Protein AF-A0A7C3SF13-F1 (afdb_monomer)

Structure (mmCIF, N/CA/C/O backbone):
data_AF-A0A7C3SF13-F1
#
_entry.id   AF-A0A7C3SF13-F1
#
loop_
_atom_site.group_PDB
_atom_site.id
_atom_site.type_symbol
_atom_site.label_atom_id
_atom_site.label_alt_id
_atom_site.label_comp_id
_atom_site.label_asym_id
_atom_site.label_entity_id
_atom_site.label_seq_id
_atom_site.pdbx_PDB_ins_code
_atom_site.Cartn_x
_atom_site.Cartn_y
_atom_site.Cartn_z
_atom_site.occupancy
_atom_site.B_iso_or_equiv
_atom_site.auth_seq_id
_atom_site.auth_comp_id
_atom_site.auth_asym_id
_atom_site.auth_atom_id
_atom_site.pdbx_PDB_model_num
ATOM 1 N N . MET A 1 1 ? 0.466 -15.982 2.103 1.00 51.53 1 MET A N 1
ATOM 2 C CA . MET A 1 1 ? 1.184 -15.463 0.912 1.00 51.53 1 MET A CA 1
ATOM 3 C C . MET A 1 1 ? 2.532 -14.894 1.339 1.00 51.53 1 MET A C 1
ATOM 5 O O . MET A 1 1 ? 2.548 -13.997 2.172 1.00 51.53 1 MET A O 1
ATOM 9 N N . LYS A 1 2 ? 3.653 -15.410 0.817 1.00 59.81 2 LYS A N 1
ATOM 10 C CA . LYS A 1 2 ? 4.978 -14.801 1.033 1.00 59.81 2 LYS A CA 1
ATOM 11 C C . LYS A 1 2 ? 5.136 -13.621 0.065 1.00 59.81 2 LYS A C 1
ATOM 13 O O . LYS A 1 2 ? 5.087 -13.817 -1.144 1.00 59.81 2 LYS A O 1
ATOM 18 N N . ILE A 1 3 ? 5.268 -12.411 0.601 1.00 72.94 3 ILE A N 1
ATOM 19 C CA . ILE A 1 3 ? 5.637 -11.210 -0.165 1.00 72.94 3 ILE A CA 1
ATOM 20 C C . ILE A 1 3 ? 7.159 -11.206 -0.307 1.00 72.94 3 ILE A C 1
ATOM 22 O O . ILE A 1 3 ? 7.845 -11.447 0.692 1.00 72.94 3 ILE A O 1
ATOM 26 N N . SER A 1 4 ? 7.674 -10.954 -1.514 1.00 84.12 4 SER A N 1
ATOM 27 C CA . SER A 1 4 ? 9.120 -10.904 -1.755 1.00 84.12 4 SER A CA 1
ATOM 28 C C . SER A 1 4 ? 9.775 -9.787 -0.941 1.00 84.12 4 SER A C 1
ATOM 30 O O . SER A 1 4 ? 9.171 -8.742 -0.675 1.00 84.12 4 SER A O 1
ATOM 32 N N . ASP A 1 5 ? 11.021 -9.997 -0.527 1.00 86.81 5 ASP A N 1
ATOM 33 C CA . ASP A 1 5 ? 11.736 -9.002 0.272 1.00 86.81 5 ASP A CA 1
ATOM 34 C C . ASP A 1 5 ? 11.996 -7.711 -0.511 1.00 86.81 5 ASP A C 1
ATOM 36 O O . ASP A 1 5 ? 11.933 -6.626 0.063 1.00 86.81 5 ASP A O 1
ATOM 40 N N . GLU A 1 6 ? 12.125 -7.797 -1.835 1.00 87.38 6 GLU A N 1
ATOM 41 C CA . GLU A 1 6 ? 12.201 -6.636 -2.727 1.00 87.38 6 GLU A CA 1
ATOM 42 C C . GLU A 1 6 ? 10.984 -5.709 -2.591 1.00 87.38 6 GLU A C 1
ATOM 44 O O . GLU A 1 6 ? 11.136 -4.492 -2.472 1.00 87.38 6 GLU A O 1
ATOM 49 N N . ILE A 1 7 ? 9.769 -6.272 -2.533 1.00 89.12 7 ILE A N 1
ATOM 50 C CA . ILE A 1 7 ? 8.535 -5.494 -2.360 1.00 89.12 7 ILE A CA 1
ATOM 51 C C . ILE A 1 7 ? 8.550 -4.774 -1.011 1.00 89.12 7 ILE A C 1
ATOM 53 O O . ILE A 1 7 ? 8.188 -3.599 -0.938 1.00 89.12 7 ILE A O 1
ATOM 57 N N . LYS A 1 8 ? 9.012 -5.442 0.052 1.00 89.31 8 LYS A N 1
ATOM 58 C CA . LYS A 1 8 ? 9.112 -4.837 1.388 1.00 89.31 8 LYS A CA 1
ATOM 59 C C . LYS A 1 8 ? 10.142 -3.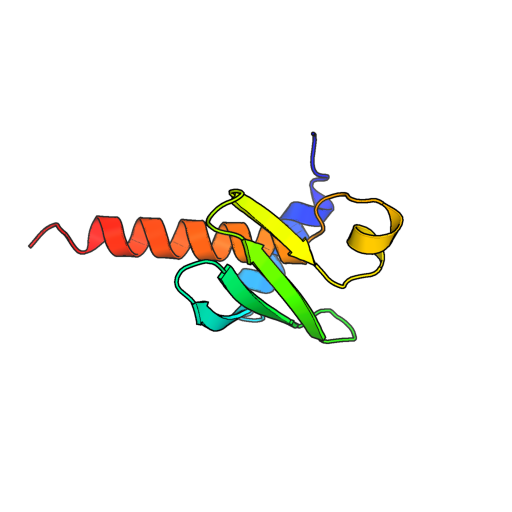711 1.425 1.00 89.31 8 LYS A C 1
ATOM 61 O O . LYS A 1 8 ? 9.893 -2.688 2.061 1.00 89.31 8 LYS A O 1
ATOM 66 N N . ILE A 1 9 ? 11.292 -3.890 0.773 1.00 90.94 9 ILE A N 1
ATOM 67 C CA . ILE A 1 9 ? 12.346 -2.870 0.701 1.00 90.94 9 ILE A CA 1
ATOM 68 C C . ILE A 1 9 ? 11.822 -1.642 -0.047 1.00 90.94 9 ILE A C 1
ATOM 70 O O . ILE A 1 9 ? 11.896 -0.534 0.489 1.00 90.94 9 ILE A O 1
ATOM 74 N N . LYS A 1 10 ? 11.206 -1.835 -1.224 1.00 90.06 10 LYS A N 1
ATOM 75 C CA . LYS A 1 10 ? 10.583 -0.743 -1.988 1.00 90.06 10 LYS A CA 1
ATOM 76 C C . LYS A 1 10 ? 9.497 -0.035 -1.178 1.00 90.06 10 LYS A C 1
ATOM 78 O O . LYS A 1 10 ? 9.512 1.187 -1.083 1.00 90.06 10 LYS A O 1
ATOM 83 N N . ALA A 1 11 ? 8.611 -0.784 -0.524 1.00 92.00 11 ALA A N 1
ATOM 84 C CA . ALA A 1 11 ? 7.552 -0.223 0.312 1.00 92.00 11 ALA A CA 1
ATOM 85 C C . ALA A 1 11 ? 8.094 0.657 1.451 1.00 92.00 11 ALA A C 1
ATOM 87 O O . ALA A 1 11 ? 7.613 1.769 1.669 1.00 92.00 11 ALA A O 1
ATOM 88 N N . LYS A 1 12 ? 9.131 0.190 2.160 1.00 91.75 12 LYS A N 1
ATOM 89 C CA . LYS A 1 12 ? 9.795 0.974 3.212 1.00 91.75 12 LYS A CA 1
ATOM 90 C C . LYS A 1 12 ? 10.438 2.243 2.660 1.00 91.75 12 LYS A C 1
ATOM 92 O O . LYS A 1 12 ? 10.343 3.283 3.305 1.00 91.75 12 LYS A O 1
ATOM 97 N N . LYS A 1 13 ? 11.082 2.160 1.491 1.00 92.88 13 LYS A N 1
ATOM 98 C CA . LYS A 1 13 ? 11.698 3.313 0.824 1.00 92.88 13 LYS A CA 1
ATOM 99 C C . LYS A 1 13 ? 10.647 4.369 0.475 1.00 92.88 13 LYS A C 1
ATOM 101 O O . LYS A 1 13 ? 10.802 5.510 0.889 1.00 92.88 13 LYS A O 1
ATOM 106 N N . LEU A 1 14 ? 9.547 3.970 -0.169 1.00 92.06 14 LEU A N 1
ATOM 107 C CA . LEU A 1 14 ? 8.432 4.863 -0.516 1.00 92.06 14 LEU A CA 1
ATOM 108 C C . LEU A 1 14 ? 7.869 5.586 0.712 1.00 92.06 14 LEU A C 1
ATOM 110 O O . LEU A 1 14 ? 7.668 6.798 0.687 1.00 92.06 14 LEU A O 1
ATOM 114 N N . LEU A 1 15 ? 7.663 4.853 1.809 1.00 91.31 15 LEU A N 1
ATOM 115 C CA . LEU A 1 15 ? 7.178 5.446 3.050 1.00 91.31 15 LEU A CA 1
ATOM 116 C C . LEU A 1 15 ? 8.196 6.415 3.671 1.00 91.31 15 LEU A C 1
ATOM 118 O O . LEU A 1 15 ? 7.814 7.486 4.136 1.00 91.31 15 LEU A O 1
ATOM 122 N N . LYS A 1 16 ? 9.484 6.046 3.692 1.00 90.00 16 LYS A N 1
ATOM 123 C CA . LYS A 1 16 ? 10.562 6.879 4.251 1.00 90.00 16 LYS A CA 1
ATOM 124 C C . LYS A 1 16 ? 10.748 8.177 3.463 1.00 90.00 16 LYS A C 1
ATOM 126 O O . LYS A 1 16 ? 11.025 9.206 4.063 1.00 90.00 16 LYS A O 1
ATOM 131 N N . GLU A 1 17 ? 10.576 8.123 2.147 1.00 91.81 17 GLU A N 1
ATOM 132 C CA . GLU A 1 17 ? 10.660 9.279 1.248 1.00 91.81 17 GLU A CA 1
ATOM 133 C C . GLU A 1 17 ? 9.393 10.153 1.265 1.00 91.81 17 GLU A C 1
ATOM 135 O O . GLU A 1 17 ? 9.333 11.139 0.541 1.00 91.81 17 GLU A O 1
ATOM 140 N N . GLY A 1 18 ? 8.367 9.810 2.057 1.00 89.81 18 GLY A N 1
ATOM 141 C CA . GLY A 1 18 ? 7.123 10.587 2.117 1.00 89.81 18 GLY A CA 1
ATOM 142 C C . GLY A 1 18 ? 6.295 10.524 0.829 1.00 89.81 18 GLY A C 1
ATOM 143 O O . GLY A 1 18 ? 5.429 11.366 0.606 1.00 89.81 18 GLY A O 1
ATOM 144 N N . LYS A 1 19 ? 6.535 9.512 -0.013 1.00 92.44 19 LYS A N 1
ATOM 145 C CA . LYS A 1 19 ? 5.851 9.306 -1.300 1.00 92.44 19 LYS A CA 1
ATOM 146 C C . LYS A 1 19 ? 4.472 8.665 -1.166 1.00 92.44 19 LYS A C 1
ATOM 148 O O . LYS A 1 19 ? 3.849 8.346 -2.169 1.00 92.44 19 LYS A O 1
ATOM 153 N N . VAL A 1 20 ? 4.003 8.444 0.059 1.00 94.69 20 VAL A N 1
ATOM 154 C CA . VAL A 1 20 ? 2.674 7.905 0.359 1.00 94.69 20 VAL A CA 1
ATOM 155 C C . VAL A 1 20 ? 1.876 9.000 1.045 1.00 94.69 20 VAL A C 1
ATOM 157 O O . VAL A 1 20 ? 2.232 9.418 2.147 1.00 94.69 20 VAL A O 1
ATOM 160 N N . LYS A 1 21 ? 0.799 9.445 0.405 1.00 93.19 21 LYS A N 1
ATOM 161 C CA . LYS A 1 21 ? -0.106 10.472 0.920 1.00 93.19 21 LYS A CA 1
ATOM 162 C C . LYS A 1 21 ? -1.513 9.910 1.024 1.00 93.19 21 LYS A C 1
ATOM 164 O O . LYS A 1 21 ? -1.969 9.183 0.150 1.00 93.19 21 LYS A O 1
ATOM 169 N N . GLU A 1 22 ? -2.184 10.228 2.118 1.00 94.00 22 GLU A N 1
ATOM 170 C CA . GLU A 1 22 ? -3.621 10.012 2.253 1.00 94.00 22 GLU A CA 1
ATOM 171 C C . GLU A 1 22 ? -4.318 11.213 1.621 1.00 94.00 22 GLU A C 1
ATOM 173 O O . GLU A 1 22 ? -4.008 12.346 1.981 1.00 94.00 22 GLU A O 1
ATOM 178 N N . GLU A 1 23 ? -5.181 10.971 0.639 1.00 92.94 23 GLU A N 1
ATOM 179 C CA . GLU A 1 23 ? -5.920 12.039 -0.045 1.00 92.94 23 GLU A CA 1
ATOM 180 C C . GLU A 1 23 ? -7.199 12.353 0.721 1.00 92.94 23 GLU A C 1
ATOM 182 O O . GLU A 1 23 ? -7.449 13.497 1.089 1.00 92.94 23 GLU A O 1
ATOM 187 N N . PHE A 1 24 ? -8.012 11.324 0.967 1.00 90.56 24 PHE A N 1
ATOM 188 C CA . PHE A 1 24 ? -9.253 11.468 1.710 1.00 90.56 24 PHE A CA 1
ATOM 189 C C . PHE A 1 24 ? -9.692 10.148 2.341 1.00 90.56 24 PHE A C 1
ATOM 191 O O . PHE A 1 24 ? -9.444 9.050 1.829 1.00 90.56 24 PHE A O 1
ATOM 198 N N . GLU A 1 25 ? -10.389 10.275 3.461 1.00 93.50 25 GLU A N 1
ATOM 199 C CA . GLU A 1 25 ? -11.005 9.183 4.194 1.00 93.50 25 GLU A CA 1
ATOM 200 C C . GLU A 1 25 ? -12.521 9.387 4.210 1.00 93.50 25 GLU A C 1
ATOM 202 O O . GLU A 1 25 ? -13.021 10.471 4.490 1.00 93.50 25 GLU A O 1
ATOM 207 N N . THR A 1 26 ? -13.250 8.324 3.896 1.00 93.56 26 THR A N 1
ATOM 208 C CA . THR A 1 26 ? -14.704 8.213 4.073 1.00 93.56 26 THR A CA 1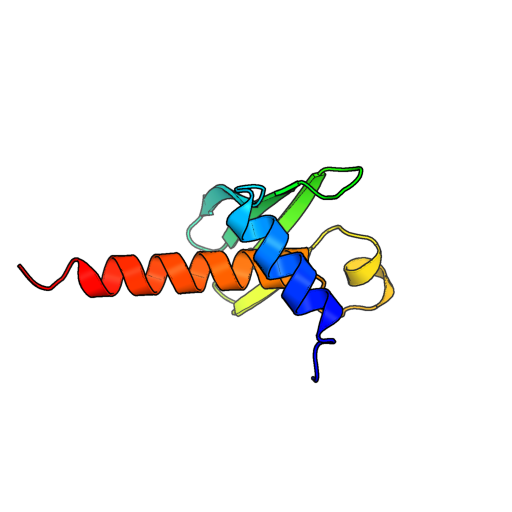
ATOM 209 C C . THR A 1 26 ? -14.978 7.181 5.156 1.00 93.56 26 THR A C 1
ATOM 211 O O . THR A 1 26 ? -14.072 6.432 5.521 1.00 93.56 26 THR A O 1
ATOM 214 N N . ASP A 1 27 ? -16.216 7.035 5.622 1.00 92.19 27 ASP A N 1
ATOM 215 C CA . ASP A 1 27 ? -16.574 5.996 6.600 1.00 92.19 27 ASP A CA 1
ATOM 216 C C . ASP A 1 27 ? -16.174 4.587 6.141 1.00 92.19 27 ASP A C 1
ATOM 218 O O . ASP A 1 27 ? -15.682 3.778 6.929 1.00 92.19 27 ASP A O 1
ATOM 222 N N . LYS A 1 28 ? -16.296 4.320 4.836 1.00 94.69 28 LYS A N 1
ATOM 223 C CA . LYS A 1 28 ? -16.116 2.986 4.250 1.00 94.69 28 LYS A CA 1
ATOM 224 C C . LYS A 1 28 ? -14.737 2.748 3.655 1.00 94.69 28 LYS A C 1
ATOM 226 O O . LYS A 1 28 ? -14.273 1.613 3.618 1.00 94.69 28 LYS A O 1
ATOM 231 N N . ARG A 1 29 ? -14.074 3.788 3.152 1.00 95.62 29 ARG A N 1
ATOM 232 C CA . ARG A 1 29 ? -12.839 3.653 2.365 1.00 95.62 29 ARG A CA 1
ATOM 233 C C . ARG A 1 29 ? -11.849 4.763 2.649 1.00 95.62 29 ARG A C 1
ATOM 235 O O . ARG A 1 29 ? -12.250 5.895 2.896 1.00 95.62 29 ARG A O 1
ATOM 242 N N . ILE A 1 30 ? -10.567 4.444 2.537 1.00 95.38 30 ILE A N 1
ATOM 243 C CA . ILE A 1 30 ? -9.474 5.414 2.584 1.00 95.38 30 ILE A CA 1
ATOM 244 C C . ILE A 1 30 ? -8.746 5.395 1.246 1.00 95.38 30 ILE A C 1
ATOM 246 O O . ILE A 1 30 ? -8.346 4.331 0.767 1.00 95.38 30 ILE A O 1
ATOM 250 N N . HIS A 1 31 ? -8.583 6.569 0.650 1.00 95.69 31 HIS A N 1
ATOM 251 C CA . HIS A 1 31 ? -7.901 6.756 -0.620 1.00 95.69 31 HIS A CA 1
ATOM 252 C C . HIS A 1 31 ? -6.501 7.316 -0.378 1.00 95.69 31 HIS A C 1
ATOM 254 O O . HIS A 1 31 ? -6.314 8.316 0.315 1.00 95.69 31 HIS A O 1
ATOM 260 N N . PHE A 1 32 ? -5.513 6.665 -0.977 1.00 95.69 32 PHE A N 1
ATOM 261 C CA . PHE A 1 32 ? -4.112 7.034 -0.898 1.00 95.69 32 PHE A CA 1
ATOM 262 C C . PHE A 1 32 ? -3.550 7.257 -2.293 1.00 95.69 32 PHE A C 1
ATOM 264 O O . PHE A 1 32 ? -3.865 6.520 -3.228 1.00 95.69 32 PHE A O 1
ATOM 271 N N . LYS A 1 33 ? -2.632 8.210 -2.389 1.00 95.69 33 LYS A N 1
ATOM 272 C CA . LYS A 1 33 ? -1.728 8.370 -3.520 1.00 95.69 33 LYS A CA 1
ATOM 273 C C . LYS A 1 33 ? -0.337 7.908 -3.149 1.00 95.69 33 LYS A C 1
ATOM 275 O O . LYS A 1 33 ? 0.190 8.235 -2.084 1.00 95.69 33 LYS A O 1
ATOM 280 N N . VAL A 1 34 ? 0.257 7.135 -4.043 1.00 94.44 34 VAL A N 1
ATOM 281 C CA . VAL A 1 34 ? 1.610 6.620 -3.907 1.00 94.44 34 VAL A CA 1
ATOM 282 C C . VAL A 1 34 ? 2.401 7.026 -5.133 1.00 94.44 34 VAL A C 1
ATOM 284 O O . VAL A 1 34 ? 2.149 6.540 -6.231 1.00 94.44 34 VAL A O 1
ATOM 287 N N . GLN A 1 35 ? 3.385 7.895 -4.943 1.00 92.44 35 GLN A N 1
ATOM 288 C CA . GLN A 1 35 ? 4.280 8.294 -6.014 1.00 92.44 35 GLN A CA 1
ATOM 289 C C . GLN A 1 35 ? 5.276 7.159 -6.282 1.00 92.44 35 GLN A C 1
ATOM 291 O O . GLN A 1 35 ? 6.128 6.851 -5.444 1.00 92.44 35 GLN A O 1
ATOM 296 N N . GLY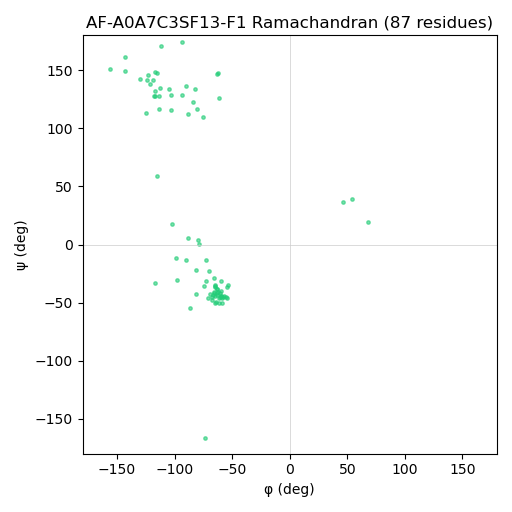 A 1 36 ? 5.128 6.503 -7.431 1.00 84.19 36 GLY A N 1
ATOM 297 C CA . GLY A 1 36 ? 6.040 5.481 -7.926 1.00 84.19 36 GLY A CA 1
ATOM 298 C C . GLY A 1 36 ? 7.353 6.072 -8.447 1.00 84.19 36 GLY A C 1
ATOM 299 O O . GLY A 1 36 ? 7.703 7.221 -8.179 1.00 84.19 36 GLY A O 1
ATOM 300 N N . GLU A 1 37 ? 8.121 5.258 -9.174 1.00 79.25 37 GLU A N 1
ATOM 301 C CA . GLU A 1 37 ? 9.387 5.702 -9.784 1.00 79.25 37 GLU A CA 1
ATOM 302 C C . GLU A 1 37 ? 9.138 6.591 -11.015 1.00 79.25 37 GLU A C 1
ATOM 304 O O . GLU A 1 37 ? 9.868 7.554 -11.228 1.00 79.25 37 GLU A O 1
ATOM 309 N N . THR A 1 38 ? 8.089 6.292 -11.787 1.00 81.88 38 THR A N 1
ATOM 310 C CA . THR A 1 38 ? 7.743 6.969 -13.049 1.00 81.88 38 THR A CA 1
ATOM 311 C C . THR A 1 38 ? 6.397 7.682 -13.004 1.00 81.88 38 THR A C 1
ATOM 313 O O . THR A 1 38 ? 6.229 8.716 -13.641 1.00 81.88 38 THR A O 1
ATOM 316 N N . GLU A 1 39 ? 5.441 7.142 -12.255 1.00 88.69 39 GLU A N 1
ATOM 317 C CA . GLU A 1 39 ? 4.044 7.573 -12.265 1.00 88.69 39 GLU A CA 1
ATOM 318 C C . GLU A 1 39 ? 3.433 7.517 -10.860 1.00 88.69 39 GLU A C 1
ATOM 320 O O . GLU A 1 39 ? 3.963 6.874 -9.948 1.00 88.69 39 GLU A O 1
ATOM 325 N N . GLU A 1 40 ? 2.328 8.231 -10.670 1.00 92.81 40 GLU A N 1
ATOM 326 C CA . GLU A 1 40 ? 1.554 8.206 -9.432 1.00 92.81 40 GLU A CA 1
ATOM 327 C C . GLU A 1 40 ? 0.486 7.112 -9.498 1.00 92.81 40 GLU A C 1
ATOM 329 O O . GLU A 1 40 ? -0.199 6.956 -10.504 1.00 92.81 40 GLU A O 1
ATOM 334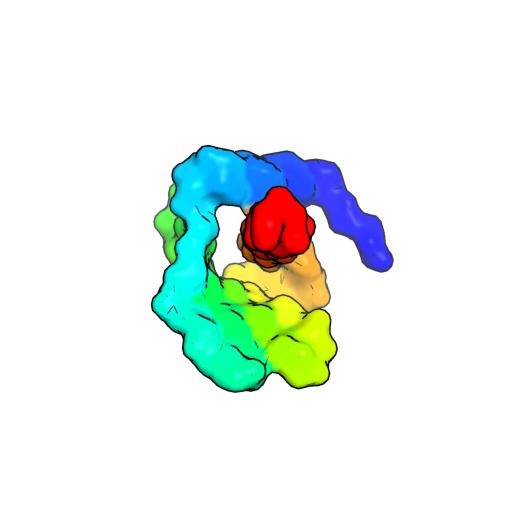 N N . HIS A 1 41 ? 0.345 6.368 -8.405 1.00 93.94 41 HIS A N 1
ATOM 335 C CA . HIS A 1 41 ? -0.590 5.261 -8.275 1.00 93.94 41 HIS A CA 1
ATOM 336 C C . HIS A 1 41 ? -1.603 5.517 -7.168 1.00 93.94 41 HIS A C 1
ATOM 338 O O . HIS A 1 41 ? -1.262 5.995 -6.082 1.00 93.94 41 HIS A O 1
ATOM 344 N N . SER A 1 42 ? -2.841 5.112 -7.415 1.00 94.50 42 SER A N 1
ATOM 345 C CA . SER A 1 42 ? -3.920 5.164 -6.437 1.00 94.50 42 SER A CA 1
ATOM 346 C C . SER A 1 42 ? -4.042 3.841 -5.686 1.00 94.50 42 SER A C 1
ATOM 348 O O . SER A 1 42 ? -4.150 2.762 -6.276 1.00 94.50 42 SER A O 1
ATOM 350 N N . VAL A 1 43 ? -4.058 3.917 -4.356 1.00 95.88 43 VAL A N 1
ATOM 351 C CA . VAL A 1 43 ? -4.317 2.778 -3.471 1.00 95.88 43 VAL A CA 1
ATOM 352 C C . VAL A 1 43 ? -5.570 3.057 -2.658 1.00 95.88 43 VAL A C 1
ATOM 354 O O . VAL A 1 43 ? -5.680 4.084 -1.999 1.00 95.88 43 VAL A O 1
ATOM 357 N N . ILE A 1 44 ? -6.508 2.120 -2.675 1.00 96.00 44 ILE A N 1
ATOM 358 C CA . ILE A 1 44 ? -7.759 2.206 -1.928 1.00 96.00 44 ILE A CA 1
ATOM 359 C C . ILE A 1 44 ? -7.740 1.128 -0.855 1.00 96.00 44 ILE A C 1
ATOM 361 O O . ILE A 1 44 ? -7.512 -0.048 -1.147 1.00 96.00 44 ILE A O 1
ATOM 365 N N . PHE A 1 45 ? -7.986 1.533 0.383 1.00 95.75 45 PHE A N 1
ATOM 366 C CA . PHE A 1 45 ? -8.252 0.625 1.486 1.00 95.75 45 PHE A CA 1
ATOM 367 C C . PHE A 1 45 ? -9.749 0.617 1.782 1.00 95.75 45 PHE A C 1
ATOM 369 O O . PHE A 1 45 ? -10.308 1.639 2.176 1.00 95.75 45 PHE A O 1
ATOM 376 N N . ASP A 1 46 ? -10.395 -0.528 1.587 1.00 94.38 46 ASP A N 1
ATOM 377 C CA . ASP A 1 46 ? -11.792 -0.738 1.950 1.00 94.38 46 ASP A CA 1
ATOM 378 C C . ASP A 1 46 ? -11.860 -1.220 3.404 1.00 94.38 46 ASP A C 1
ATOM 380 O O . ASP A 1 46 ? -11.375 -2.305 3.734 1.00 94.38 46 ASP A O 1
ATOM 384 N N . LYS A 1 47 ? -12.412 -0.381 4.287 1.00 93.12 47 LYS A N 1
ATOM 385 C CA . LYS A 1 47 ? -12.489 -0.636 5.731 1.00 93.12 47 LYS A CA 1
ATOM 386 C C . LYS A 1 47 ? -13.514 -1.714 6.067 1.00 93.12 47 LYS A C 1
ATOM 388 O O . LYS A 1 47 ? -13.292 -2.456 7.019 1.00 93.12 47 LYS A O 1
ATOM 393 N N . GLU A 1 48 ? -14.591 -1.824 5.288 1.00 93.88 48 GLU A N 1
ATOM 394 C CA . GLU A 1 48 ? -15.637 -2.833 5.502 1.00 93.88 48 GLU A CA 1
ATOM 395 C C . GLU A 1 48 ? -15.107 -4.233 5.181 1.00 93.88 48 GLU A C 1
ATOM 397 O O . GLU A 1 48 ? -15.325 -5.179 5.934 1.00 93.88 48 GLU A O 1
ATOM 402 N N . LYS A 1 49 ? -14.362 -4.358 4.079 1.00 92.25 49 LYS A N 1
ATOM 403 C CA . LYS A 1 49 ? -13.797 -5.643 3.637 1.00 92.25 49 LYS A CA 1
ATOM 404 C C . LYS A 1 49 ? -12.406 -5.930 4.194 1.00 92.25 49 LYS A C 1
ATOM 406 O O . LYS A 1 49 ? -11.932 -7.059 4.107 1.00 92.25 49 LYS A O 1
ATOM 411 N N . ASN A 1 50 ? -11.750 -4.924 4.773 1.00 89.88 50 ASN A N 1
ATOM 412 C CA . ASN A 1 50 ? -10.344 -4.967 5.172 1.00 89.88 50 ASN A CA 1
ATOM 413 C C . ASN A 1 50 ? -9.417 -5.369 4.003 1.00 89.88 50 ASN A C 1
ATOM 415 O O . ASN A 1 50 ? -8.449 -6.118 4.166 1.00 89.88 50 ASN A O 1
ATOM 419 N N . GLU A 1 51 ? -9.722 -4.859 2.808 1.00 92.88 51 GLU A N 1
ATOM 420 C CA . GLU A 1 51 ? -9.029 -5.185 1.561 1.00 92.88 51 GLU A CA 1
ATOM 421 C C . GLU A 1 51 ? -8.316 -3.966 0.980 1.00 92.88 51 GLU A C 1
ATOM 423 O O . GLU A 1 51 ? -8.767 -2.829 1.097 1.00 92.88 51 GLU A O 1
ATOM 428 N N . PHE A 1 52 ? -7.189 -4.218 0.314 1.00 93.81 52 PHE A N 1
ATOM 429 C CA . PHE A 1 52 ? -6.421 -3.190 -0.378 1.00 93.81 52 PHE A CA 1
ATOM 430 C C . PHE A 1 52 ? -6.472 -3.427 -1.879 1.00 93.81 52 PHE A C 1
ATOM 432 O O . PHE A 1 52 ? -6.228 -4.542 -2.341 1.00 93.81 52 PHE A O 1
ATOM 439 N N . SER A 1 53 ? -6.706 -2.357 -2.626 1.00 94.19 53 SER A N 1
ATOM 440 C CA . SER A 1 53 ? -6.661 -2.344 -4.085 1.00 94.19 53 SER A CA 1
ATOM 441 C C . SER A 1 53 ? -5.682 -1.284 -4.562 1.00 94.19 53 SER A C 1
ATOM 443 O O . SER A 1 53 ? -5.599 -0.213 -3.970 1.00 94.19 53 SER A O 1
ATOM 445 N N . CYS A 1 54 ? -4.933 -1.579 -5.618 1.00 94.06 54 CYS A N 1
ATOM 446 C CA . CYS A 1 54 ? -4.044 -0.622 -6.271 1.00 94.06 54 CYS A CA 1
ATOM 447 C C . CYS A 1 54 ? -4.306 -0.652 -7.771 1.00 94.06 54 CYS A C 1
ATOM 449 O O . CYS A 1 54 ? -4.545 -1.717 -8.329 1.00 94.06 54 CYS A O 1
ATOM 451 N N . ASP A 1 55 ? -4.252 0.505 -8.411 1.00 93.44 55 ASP A N 1
ATOM 452 C CA . ASP A 1 55 ? -4.400 0.647 -9.860 1.00 93.44 55 ASP A CA 1
ATOM 453 C C . ASP A 1 55 ? -3.183 0.151 -10.661 1.00 93.44 55 ASP A C 1
ATOM 455 O O . ASP A 1 55 ? -3.281 -0.046 -11.872 1.00 93.44 55 ASP A O 1
ATOM 459 N N . CYS A 1 56 ? -2.040 -0.095 -10.012 1.00 91.00 56 CYS A N 1
ATOM 460 C CA . CYS A 1 56 ? -0.826 -0.473 -10.722 1.00 91.00 56 CYS A CA 1
ATOM 461 C C . CYS A 1 56 ? -0.965 -1.811 -11.469 1.00 91.00 56 CYS A C 1
ATOM 463 O O . CYS A 1 56 ? -1.570 -2.779 -10.995 1.00 91.00 56 CYS A O 1
ATOM 465 N N . THR A 1 57 ? -0.287 -1.908 -12.613 1.00 88.19 57 THR A N 1
ATOM 466 C CA . THR A 1 57 ? -0.312 -3.076 -13.507 1.00 88.19 57 THR A CA 1
ATOM 467 C C . THR A 1 57 ? 0.021 -4.387 -12.792 1.00 88.19 57 THR A C 1
ATOM 469 O O . THR A 1 57 ? -0.555 -5.432 -13.090 1.00 88.19 57 THR A O 1
ATOM 472 N N . TYR A 1 58 ? 0.919 -4.351 -11.801 1.00 87.06 58 TYR A N 1
ATOM 473 C CA . TYR A 1 58 ? 1.266 -5.534 -11.012 1.00 87.06 58 TYR A CA 1
ATOM 474 C C . TYR A 1 58 ? 0.059 -6.092 -10.247 1.00 87.06 58 TYR A C 1
ATOM 476 O O . TYR A 1 58 ? -0.166 -7.303 -10.263 1.00 87.06 58 TYR A O 1
ATOM 484 N N . PHE A 1 59 ? -0.716 -5.226 -9.589 1.00 89.25 59 PHE A N 1
ATOM 485 C CA . PHE A 1 59 ? -1.907 -5.642 -8.857 1.00 89.25 59 PHE A CA 1
ATOM 486 C C . PHE A 1 59 ? -3.015 -6.059 -9.823 1.00 89.25 59 PHE A C 1
ATOM 488 O O . PHE A 1 59 ? -3.571 -7.142 -9.665 1.00 89.25 59 PHE A O 1
ATOM 495 N N . THR A 1 60 ? -3.271 -5.266 -10.863 1.00 87.12 60 THR A N 1
ATOM 496 C CA . THR A 1 60 ? -4.328 -5.538 -11.846 1.00 87.12 60 THR A CA 1
ATOM 497 C C . THR A 1 60 ? -4.128 -6.878 -12.561 1.00 87.12 60 THR A C 1
ATOM 499 O O . THR A 1 60 ? -5.067 -7.664 -12.663 1.00 87.12 60 THR A O 1
ATOM 502 N N . LEU A 1 61 ? -2.898 -7.193 -12.991 1.00 87.75 61 LEU A N 1
ATOM 503 C CA . LEU A 1 61 ? -2.607 -8.439 -13.709 1.00 87.75 61 LEU A CA 1
ATOM 504 C C . LEU A 1 61 ? -2.433 -9.645 -12.785 1.00 87.75 61 LEU A C 1
ATOM 506 O O . LEU A 1 61 ? -2.895 -10.739 -13.099 1.00 87.75 61 LEU A O 1
ATOM 510 N N . LYS A 1 62 ? -1.724 -9.485 -11.660 1.00 85.31 62 LYS A N 1
ATOM 511 C CA . LYS A 1 62 ? -1.338 -10.626 -10.812 1.00 85.31 62 LYS A CA 1
ATOM 512 C C . LYS A 1 62 ? -2.259 -10.825 -9.614 1.00 85.31 62 LYS A C 1
ATOM 514 O O . LYS A 1 62 ? -2.120 -11.845 -8.943 1.00 85.31 62 LYS A O 1
ATOM 519 N N . LYS A 1 63 ? -3.135 -9.858 -9.309 1.00 84.25 63 LYS A N 1
ATOM 520 C CA . LYS A 1 63 ? -3.968 -9.794 -8.091 1.00 84.25 63 LYS A CA 1
ATOM 521 C C . LYS A 1 63 ? -3.167 -10.087 -6.815 1.00 84.25 63 LYS A C 1
ATOM 523 O O . LYS A 1 63 ? -3.634 -10.746 -5.891 1.00 84.25 63 LYS A O 1
ATOM 528 N N . LYS A 1 64 ? -1.912 -9.626 -6.786 1.00 86.56 64 LYS A N 1
ATOM 529 C CA . LYS A 1 64 ? -0.966 -9.787 -5.672 1.00 86.56 64 LYS A CA 1
ATOM 530 C C . LYS A 1 64 ? -0.607 -8.422 -5.108 1.00 86.56 64 LYS A C 1
ATOM 532 O O . LYS A 1 64 ? -0.528 -7.444 -5.848 1.00 86.56 64 LYS A O 1
ATOM 537 N N . TYR A 1 65 ? -0.330 -8.369 -3.807 1.00 88.38 65 TYR A N 1
ATOM 538 C CA . TYR A 1 65 ? 0.098 -7.133 -3.158 1.00 88.38 65 TYR A CA 1
ATOM 539 C C . TYR A 1 65 ? 1.408 -6.608 -3.748 1.00 88.38 65 TYR A C 1
ATOM 541 O O . TYR A 1 65 ? 2.407 -7.323 -3.823 1.00 88.38 65 TYR A O 1
ATOM 549 N N . CYS A 1 66 ? 1.367 -5.347 -4.173 1.00 91.44 66 CYS A N 1
ATOM 550 C CA . CYS A 1 66 ? 2.496 -4.595 -4.699 1.00 91.44 66 CYS A CA 1
ATOM 551 C C . CYS A 1 66 ? 3.176 -3.775 -3.591 1.00 91.44 66 CYS A C 1
ATOM 553 O O . CYS A 1 66 ? 2.681 -3.666 -2.465 1.00 91.44 66 CYS A O 1
ATOM 555 N N . SER A 1 67 ? 4.300 -3.142 -3.926 1.00 92.31 67 SER A N 1
ATOM 556 C CA . SER A 1 67 ? 5.023 -2.242 -3.019 1.00 92.31 67 SER A CA 1
ATOM 557 C C . SER A 1 67 ? 4.183 -1.054 -2.555 1.00 92.31 67 SER A C 1
ATOM 559 O O . SER A 1 67 ? 4.363 -0.616 -1.425 1.00 92.31 67 SER A O 1
ATOM 561 N N . HIS A 1 68 ? 3.245 -0.563 -3.372 1.00 93.38 68 HIS A N 1
ATOM 562 C CA . HIS A 1 68 ? 2.371 0.560 -3.010 1.00 93.38 68 HIS A CA 1
ATOM 563 C C . HIS A 1 68 ? 1.406 0.182 -1.882 1.00 93.38 68 HIS A C 1
ATOM 565 O O . HIS A 1 68 ? 1.323 0.880 -0.874 1.00 93.38 68 HIS A O 1
ATOM 571 N N . ILE A 1 69 ? 0.748 -0.976 -2.003 1.00 94.38 69 ILE A N 1
ATOM 572 C CA . ILE A 1 69 ? -0.147 -1.505 -0.964 1.00 94.38 69 ILE A CA 1
ATOM 573 C C . ILE A 1 69 ? 0.623 -1.744 0.335 1.00 94.38 69 ILE A C 1
ATOM 575 O O . ILE A 1 69 ? 0.167 -1.363 1.412 1.00 94.38 69 ILE A O 1
ATOM 579 N N . GLU A 1 70 ? 1.804 -2.356 0.249 1.00 94.06 70 GLU A N 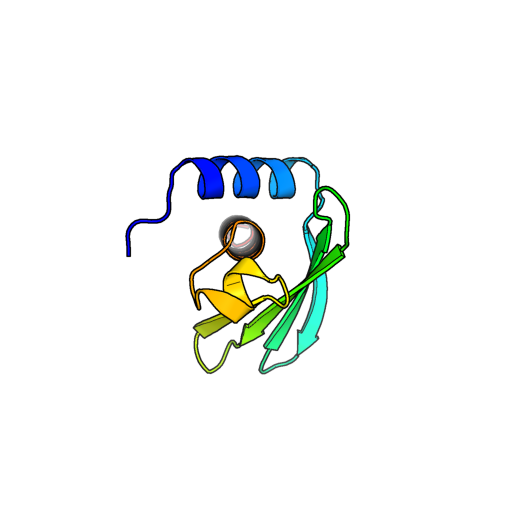1
ATOM 580 C CA . GLU A 1 70 ? 2.623 -2.590 1.437 1.00 94.06 70 GLU A CA 1
ATOM 581 C C . GLU A 1 70 ? 3.107 -1.277 2.073 1.00 94.06 70 GLU A C 1
ATOM 583 O O . GLU A 1 70 ? 3.143 -1.177 3.299 1.00 94.06 70 GLU A O 1
ATOM 588 N N . ALA A 1 71 ? 3.400 -0.242 1.280 1.00 93.88 71 ALA A N 1
ATOM 589 C CA . ALA A 1 71 ? 3.769 1.074 1.799 1.00 93.88 71 ALA A CA 1
ATOM 590 C C . ALA A 1 71 ? 2.605 1.726 2.566 1.00 93.88 71 ALA A C 1
ATOM 592 O O . ALA A 1 71 ? 2.797 2.206 3.685 1.00 93.88 71 ALA A O 1
ATOM 593 N N . VAL A 1 72 ? 1.384 1.656 2.024 1.00 94.25 72 VAL A N 1
ATOM 594 C CA . VAL A 1 72 ? 0.165 2.142 2.693 1.00 94.25 72 VAL A CA 1
ATOM 595 C C . VAL 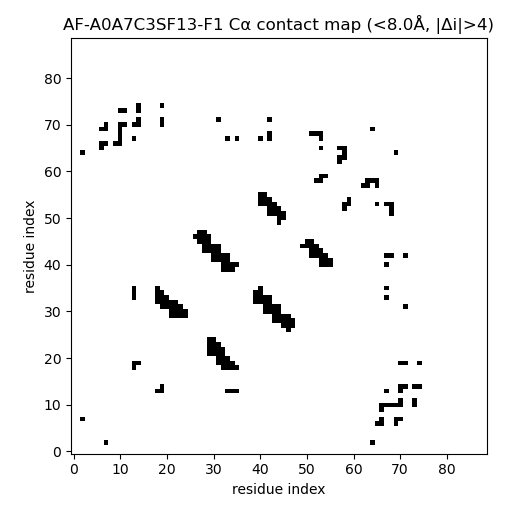A 1 72 ? -0.112 1.371 3.985 1.00 94.25 72 VAL A C 1
ATOM 597 O O . VAL A 1 72 ? -0.388 1.974 5.022 1.00 94.25 72 VAL A O 1
ATOM 600 N N . LYS A 1 73 ? 0.035 0.041 3.989 1.00 93.06 73 LYS A N 1
ATOM 601 C CA . LYS A 1 73 ? -0.103 -0.759 5.219 1.00 93.06 73 LYS A CA 1
ATOM 602 C C . LYS A 1 73 ? 0.896 -0.345 6.292 1.00 93.06 73 LYS A C 1
ATOM 604 O O . LYS A 1 73 ? 0.551 -0.323 7.474 1.00 93.06 73 LYS A O 1
ATOM 609 N N . LEU A 1 74 ? 2.138 -0.053 5.906 1.00 92.38 74 LEU A N 1
ATOM 610 C CA . LEU A 1 74 ? 3.153 0.431 6.838 1.00 92.38 74 LEU A CA 1
ATOM 611 C C . LEU A 1 74 ? 2.789 1.815 7.388 1.00 92.38 74 LEU A C 1
ATOM 613 O O . LEU A 1 74 ? 2.915 2.013 8.597 1.00 92.38 74 LEU A O 1
ATOM 617 N N . LEU A 1 75 ? 2.281 2.726 6.549 1.00 92.50 75 LEU A N 1
ATOM 618 C CA . LEU A 1 75 ? 1.783 4.035 6.985 1.00 92.50 75 LEU A CA 1
ATOM 619 C C . LEU A 1 75 ? 0.651 3.884 8.008 1.00 92.50 75 LEU A C 1
ATOM 621 O O . LEU A 1 75 ? 0.735 4.437 9.100 1.00 92.50 75 LEU A O 1
ATOM 625 N N . LEU A 1 76 ? -0.363 3.072 7.701 1.00 90.56 76 LEU A N 1
ATOM 626 C CA . LEU A 1 76 ? -1.492 2.813 8.5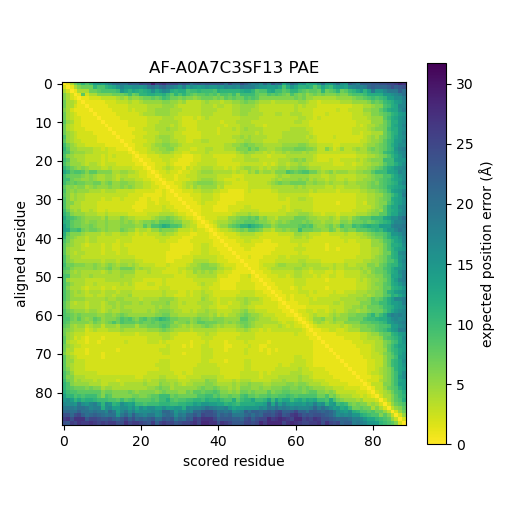99 1.00 90.56 76 LEU A CA 1
ATOM 627 C C . LEU A 1 76 ? -1.046 2.190 9.928 1.00 90.56 76 LEU A C 1
ATOM 629 O O . LEU A 1 76 ? -1.519 2.581 10.993 1.00 90.56 76 LEU A O 1
ATOM 633 N N . LYS A 1 77 ? -0.100 1.243 9.896 1.00 89.62 77 LYS A N 1
ATOM 634 C CA . LYS A 1 77 ? 0.493 0.675 11.118 1.00 89.62 77 LYS A CA 1
ATOM 635 C C . LYS A 1 77 ? 1.251 1.723 11.931 1.00 89.62 77 LYS A C 1
ATOM 637 O O . LYS A 1 77 ? 1.195 1.674 13.158 1.00 89.62 77 LYS A O 1
ATOM 642 N N . LYS A 1 78 ? 1.964 2.641 11.270 1.00 87.62 78 LYS A N 1
ATOM 643 C CA . LYS A 1 78 ? 2.673 3.742 11.929 1.00 87.62 78 LYS A CA 1
ATOM 644 C C . LYS A 1 78 ? 1.678 4.693 12.606 1.00 87.62 78 LYS A C 1
ATOM 646 O O . LYS A 1 78 ? 1.786 4.866 13.815 1.00 87.62 78 LYS A O 1
ATOM 651 N N . LYS A 1 79 ? 0.643 5.141 11.883 1.00 85.31 79 LYS A N 1
ATOM 652 C CA . LYS A 1 79 ? -0.448 5.972 12.421 1.00 85.31 79 LYS A CA 1
ATOM 653 C C . LYS A 1 79 ? -1.126 5.329 13.636 1.00 85.31 79 LYS A C 1
ATOM 655 O O . LYS A 1 79 ? -1.299 5.978 14.660 1.00 85.31 79 LYS A O 1
ATOM 660 N N . LYS A 1 80 ? -1.453 4.029 13.573 1.00 83.25 80 LYS A N 1
ATOM 661 C CA . LYS A 1 80 ? -2.034 3.302 14.720 1.00 83.25 80 LYS A CA 1
ATOM 662 C C . LYS A 1 80 ? -1.115 3.319 15.943 1.00 83.25 80 LYS A C 1
ATOM 664 O O . LYS A 1 80 ? -1.586 3.568 17.043 1.00 83.25 80 LYS A O 1
ATOM 669 N N . LYS A 1 81 ? 0.191 3.092 15.758 1.00 78.88 81 LYS A N 1
ATOM 670 C CA . LYS A 1 81 ? 1.171 3.159 16.856 1.00 78.88 81 LYS A CA 1
ATOM 671 C C . LYS A 1 81 ? 1.312 4.565 17.436 1.00 78.88 81 LYS A C 1
ATOM 673 O O . LYS A 1 81 ? 1.529 4.684 18.634 1.00 78.88 81 LYS A O 1
ATOM 678 N N . GLU A 1 82 ? 1.228 5.600 16.605 1.00 76.38 82 GLU A N 1
ATOM 679 C CA . GLU A 1 82 ? 1.273 6.998 17.048 1.00 76.38 82 GLU A CA 1
ATOM 680 C C . GLU A 1 82 ? 0.022 7.349 17.867 1.00 76.38 82 GLU A C 1
ATOM 682 O O . GLU A 1 82 ? 0.153 7.837 18.986 1.00 76.38 82 GLU A O 1
ATOM 687 N N . ASN A 1 83 ? -1.171 6.959 17.407 1.00 68.62 83 ASN A N 1
ATOM 688 C CA . ASN A 1 83 ? -2.418 7.163 18.153 1.00 68.62 83 ASN A CA 1
ATOM 689 C C . ASN A 1 83 ? -2.451 6.398 19.486 1.00 68.62 83 ASN A C 1
ATOM 691 O O . ASN A 1 83 ? -2.922 6.934 20.48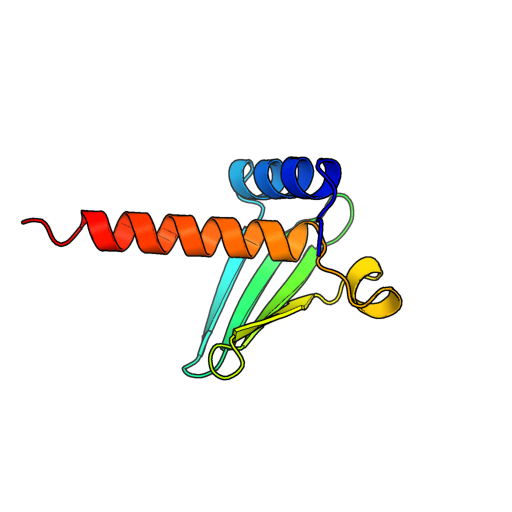3 1.00 68.62 83 ASN A O 1
ATOM 695 N N . SER A 1 84 ? -1.911 5.175 19.543 1.00 63.00 84 SER A N 1
ATOM 696 C CA . SER A 1 84 ? -1.828 4.408 20.798 1.00 63.00 84 SER A CA 1
ATOM 697 C C . SER A 1 84 ? -0.829 4.982 21.808 1.00 63.00 84 SER A C 1
ATOM 699 O O . SER A 1 84 ? -0.956 4.716 22.997 1.00 63.00 84 SER A O 1
ATOM 701 N N . LYS A 1 85 ? 0.170 5.757 21.366 1.00 59.44 85 LYS A N 1
ATOM 702 C CA . LYS A 1 85 ? 1.114 6.441 22.268 1.00 59.44 85 LYS A CA 1
ATOM 703 C C . LYS A 1 85 ? 0.554 7.743 22.838 1.00 59.44 85 LYS A C 1
ATOM 705 O O . LYS A 1 85 ? 1.017 8.179 23.883 1.00 59.44 85 LYS A O 1
ATOM 710 N N . ASN A 1 86 ? -0.438 8.334 22.177 1.00 51.66 86 ASN A N 1
ATOM 711 C CA . ASN A 1 86 ? -1.028 9.616 22.559 1.00 51.66 86 ASN A CA 1
ATOM 712 C C . ASN A 1 86 ? -2.202 9.499 23.553 1.00 51.66 86 ASN A C 1
ATOM 714 O O . ASN A 1 86 ? -2.836 10.502 23.849 1.00 51.66 86 ASN A O 1
ATOM 718 N N . GLN A 1 87 ? -2.498 8.297 24.061 1.00 45.72 87 GLN A N 1
ATOM 719 C CA . GLN A 1 87 ? -3.532 8.045 25.082 1.00 45.72 87 GLN A CA 1
ATOM 720 C C . GLN A 1 87 ? -2.952 7.842 26.494 1.00 45.72 87 GLN A C 1
ATOM 722 O O . GLN A 1 87 ? -3.615 7.285 27.363 1.00 45.72 87 GLN A O 1
ATOM 727 N N . ILE A 1 88 ? -1.705 8.265 26.720 1.00 47.47 88 ILE A N 1
ATOM 728 C CA . ILE A 1 88 ? -1.026 8.189 28.020 1.00 47.47 88 ILE A CA 1
ATOM 729 C C . ILE A 1 88 ? -0.737 9.609 28.529 1.00 47.47 88 ILE A C 1
ATOM 731 O O . ILE A 1 88 ? 0.421 9.966 28.705 1.00 47.47 88 ILE A O 1
ATOM 735 N N . TYR A 1 89 ? -1.770 10.435 28.698 1.00 39.31 89 TYR A N 1
ATOM 736 C CA . TYR A 1 89 ? -1.711 11.686 29.464 1.00 39.31 89 TYR A CA 1
ATOM 737 C C . TYR A 1 89 ? -3.061 11.942 30.123 1.00 39.31 89 TYR A C 1
ATOM 739 O O . TYR A 1 89 ? -4.082 11.795 29.414 1.00 39.31 89 TYR A O 1
#

Sequence (89 aa):
MKISDEIKIKAKKLLKEGKVKEEFETDKRIHFKVQGETEEHSVIFDKEKNEFSCDCTYFTLKKKYCSHIEAVKLLLKKKKKENSKNQIY

Secondary structure (DSSP, 8-state):
-PPPHHHHHHHHHHHHTT-EEEEEE-SSEEEEEEE-SSSEEEEEEETTTTEEEE-SHHHHHH-S--HHHHHHHHHHHHHHHHHHHTT--

pLDDT: mean 86.95, std 12.19, range [39.31, 96.0]

Solvent-accessible surface area (backbone atoms only — not comparable to full-atom values): 5140 Å² total; per-residue (Å²): 136,89,77,58,67,67,40,53,52,50,8,53,49,36,48,75,70,62,33,57,42,78,75,52,76,56,97,53,36,36,38,30,41,29,55,56,96,88,51,78,35,51,35,39,38,33,62,83,78,72,41,78,48,50,73,45,66,63,25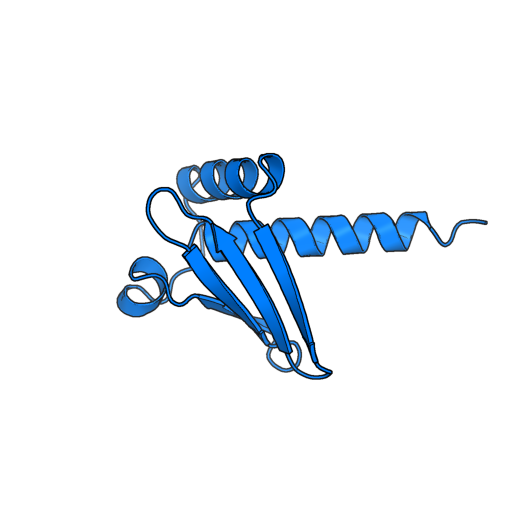,67,74,65,74,42,90,43,31,62,56,51,20,51,53,51,50,54,53,49,52,53,54,53,57,67,61,71,72,79,125

Nearest PDB structures (foldseek):
  4q28-assembly4_D  TM=6.441E-01  e=2.291E+00  Homo sapiens
  6e4u-assembly1_A  TM=4.442E-01  e=1.379E+00  Rattus norvegicus
  4zhx-assembly2_C  TM=4.341E-01  e=2.291E+00  Homo sapiens
  7szc-assembly1_A  TM=5.559E-01  e=7.187E+00  Homo sapiens
  7szc-assembly2_C  TM=5.462E-01  e=9.266E+00  Homo sapiens

Mean predicted aligned error: 5.49 Å

Foldseek 3Di:
DDDDVVLVVLLVVQLVVVQKAFPDDDPFKTWIWGQDPPGIKIWIQGPVVRDIDIPDPCCVPVVDDGSNNSNVVVVVVVVVVVVVVVPPD

Radius of gyration: 13.34 Å; Cα contacts (8 Å, |Δi|>4): 130; chains: 1; bounding box: 29×28×43 Å